Protein AF-D4DZ67-F1 (afdb_monomer)

Foldseek 3Di:
DDLVVQLVVLQVVCVVVPHNGNPDSVVCVVVVVVVHHSVRSVVDDPPVD

Structure (mmCIF, N/CA/C/O backbone):
data_AF-D4DZ67-F1
#
_entry.id   AF-D4DZ67-F1
#
loop_
_atom_s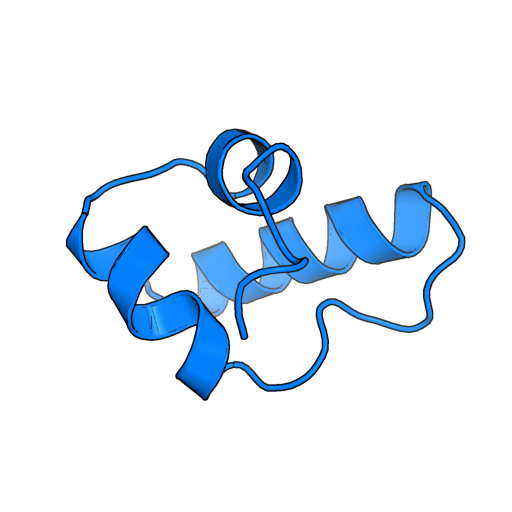ite.group_PDB
_atom_site.id
_atom_site.type_symbol
_atom_site.label_atom_id
_atom_site.label_alt_id
_atom_site.label_comp_id
_atom_site.label_asym_id
_atom_site.label_entity_id
_atom_site.label_seq_id
_atom_site.pdbx_PDB_ins_code
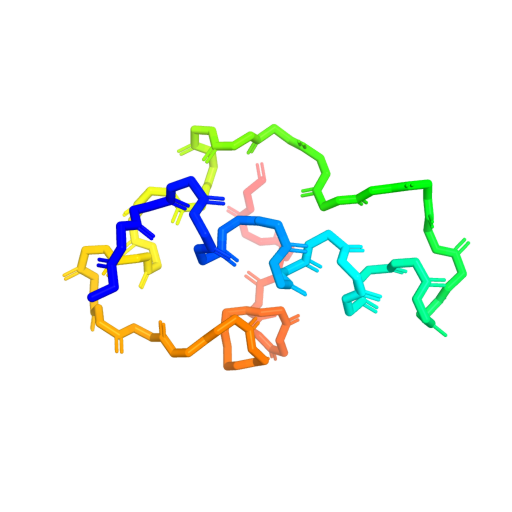_atom_site.Cartn_x
_atom_site.Cartn_y
_atom_site.Cartn_z
_atom_site.occupancy
_atom_site.B_iso_or_equiv
_atom_site.auth_seq_id
_atom_site.auth_comp_id
_atom_site.auth_asym_id
_atom_site.auth_atom_id
_atom_site.pdbx_PDB_model_num
ATOM 1 N N . MET A 1 1 ? -5.327 0.174 13.112 1.00 84.00 1 MET A N 1
ATOM 2 C CA . MET A 1 1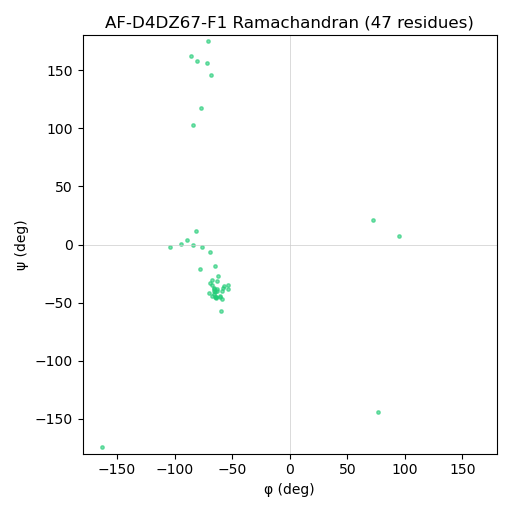 ? -4.414 0.813 12.143 1.00 84.00 1 MET A CA 1
ATOM 3 C C . MET A 1 1 ? -5.270 1.610 11.177 1.00 84.00 1 MET A C 1
ATOM 5 O O . MET A 1 1 ? -6.326 1.105 10.821 1.00 84.00 1 MET A O 1
ATOM 9 N N . THR A 1 2 ? -4.895 2.839 10.822 1.00 94.88 2 THR A N 1
A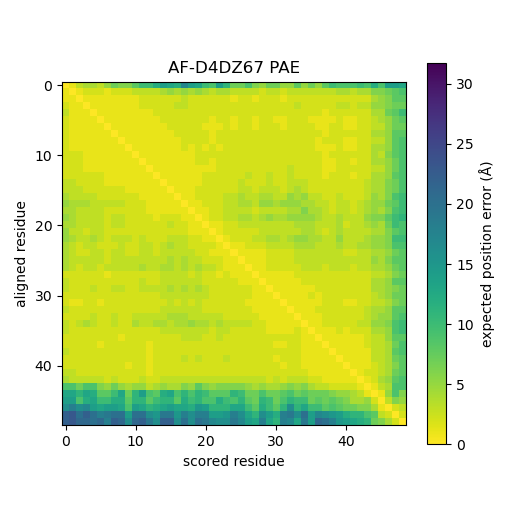TOM 10 C CA . THR A 1 2 ? -5.637 3.605 9.804 1.00 94.88 2 THR A CA 1
ATOM 11 C C . THR A 1 2 ? -5.223 3.157 8.401 1.00 94.88 2 THR A C 1
ATOM 13 O O . THR A 1 2 ? -4.127 2.618 8.235 1.00 94.88 2 THR A O 1
ATOM 16 N N . PHE A 1 3 ? -6.066 3.395 7.391 1.00 95.38 3 PHE A N 1
ATOM 17 C CA . PHE A 1 3 ? -5.691 3.149 5.994 1.00 95.38 3 PHE A CA 1
ATOM 18 C C . PHE A 1 3 ? -4.446 3.956 5.597 1.00 95.38 3 PHE A C 1
ATOM 20 O O . PHE A 1 3 ? -3.571 3.448 4.910 1.00 95.38 3 PHE A O 1
ATOM 27 N N . GLU A 1 4 ? -4.316 5.190 6.092 1.00 95.50 4 GLU A N 1
ATOM 28 C CA . GLU A 1 4 ? -3.164 6.044 5.799 1.00 95.50 4 GLU A CA 1
ATOM 29 C C . GLU A 1 4 ? -1.851 5.456 6.339 1.00 95.50 4 GLU A C 1
ATOM 31 O O . GLU A 1 4 ? -0.852 5.395 5.620 1.00 95.50 4 GLU A O 1
ATOM 36 N N . ASP A 1 5 ? -1.848 4.969 7.583 1.00 96.19 5 ASP A N 1
ATOM 37 C CA . ASP A 1 5 ? -0.674 4.308 8.165 1.00 96.19 5 ASP A CA 1
ATOM 38 C C . ASP A 1 5 ? -0.352 3.002 7.436 1.00 96.19 5 ASP A C 1
ATOM 40 O O . ASP A 1 5 ? 0.814 2.658 7.235 1.00 96.19 5 ASP A O 1
ATOM 44 N N . TRP A 1 6 ? -1.391 2.271 7.035 1.00 96.56 6 TRP A N 1
ATOM 45 C CA . TRP A 1 6 ? -1.266 1.023 6.294 1.00 96.56 6 TRP A CA 1
ATOM 46 C C . TRP A 1 6 ? -0.652 1.264 4.913 1.00 96.56 6 TRP A C 1
ATOM 48 O O . TRP A 1 6 ? 0.317 0.604 4.537 1.00 96.56 6 TRP A O 1
ATOM 58 N N . PHE A 1 7 ? -1.122 2.292 4.210 1.00 96.06 7 PHE A N 1
ATOM 59 C CA . PHE A 1 7 ? -0.629 2.672 2.893 1.00 96.06 7 PHE A CA 1
ATOM 60 C C . PHE A 1 7 ? 0.796 3.241 2.945 1.00 96.06 7 PHE A C 1
ATOM 62 O O . PHE A 1 7 ? 1.603 2.998 2.045 1.00 96.06 7 PHE A O 1
ATOM 69 N N . LYS A 1 8 ? 1.162 3.945 4.024 1.00 96.25 8 LYS A N 1
ATOM 70 C CA . LYS A 1 8 ? 2.553 4.360 4.277 1.00 96.25 8 LYS A CA 1
ATOM 71 C C . LYS A 1 8 ? 3.486 3.157 4.404 1.00 96.25 8 LYS A C 1
ATOM 73 O O . LYS A 1 8 ? 4.560 3.156 3.804 1.00 96.25 8 LYS A O 1
ATOM 78 N N . GLN A 1 9 ? 3.083 2.125 5.147 1.00 96.88 9 GLN A N 1
ATOM 79 C CA . GLN A 1 9 ? 3.872 0.893 5.262 1.00 96.88 9 GLN A CA 1
ATOM 80 C C . GLN A 1 9 ? 3.974 0.156 3.931 1.00 96.88 9 GLN A C 1
ATOM 82 O O . GLN A 1 9 ? 5.051 -0.300 3.556 1.00 96.88 9 GLN A O 1
ATOM 87 N N . LEU A 1 10 ? 2.878 0.098 3.186 1.00 95.12 10 LEU A N 1
ATOM 88 C CA . LEU A 1 10 ? 2.857 -0.484 1.856 1.00 95.12 10 LEU A CA 1
ATOM 89 C C . LEU A 1 10 ? 3.801 0.245 0.888 1.00 95.12 10 LEU A C 1
ATOM 91 O O . LEU A 1 10 ? 4.582 -0.382 0.178 1.00 95.12 10 LEU A O 1
ATOM 95 N N . THR A 1 11 ? 3.782 1.577 0.906 1.00 95.50 11 THR A N 1
ATOM 96 C CA . THR A 1 11 ? 4.704 2.409 0.126 1.00 95.50 11 THR A CA 1
ATOM 97 C C . THR A 1 11 ? 6.155 2.115 0.498 1.00 95.50 11 THR A C 1
ATOM 99 O O . THR A 1 11 ? 6.992 1.997 -0.391 1.00 95.50 11 THR A O 1
ATOM 102 N N . ALA A 1 12 ? 6.456 1.916 1.784 1.00 96.62 12 ALA A N 1
ATOM 103 C CA . ALA A 1 12 ? 7.796 1.526 2.216 1.00 96.62 12 ALA A CA 1
ATOM 104 C C . ALA A 1 12 ? 8.219 0.152 1.660 1.00 96.62 12 ALA A C 1
ATOM 106 O O . ALA A 1 12 ? 9.369 -0.009 1.249 1.00 96.62 12 ALA A O 1
ATOM 107 N N . ILE A 1 13 ? 7.299 -0.817 1.589 1.00 94.81 13 ILE A N 1
ATOM 108 C CA . ILE A 1 13 ? 7.543 -2.134 0.973 1.00 94.81 13 ILE A CA 1
ATOM 109 C C . ILE A 1 13 ? 7.822 -1.985 -0.526 1.00 94.81 13 ILE A C 1
ATOM 111 O O . ILE A 1 13 ? 8.792 -2.554 -1.032 1.00 94.81 13 ILE A O 1
ATOM 115 N N . ALA A 1 14 ? 7.022 -1.180 -1.227 1.00 93.50 14 ALA A N 1
ATOM 116 C CA . ALA A 1 14 ? 7.214 -0.886 -2.643 1.00 93.50 14 ALA A CA 1
ATOM 117 C C . ALA A 1 14 ? 8.595 -0.257 -2.905 1.00 93.50 14 ALA A C 1
ATOM 119 O O . ALA A 1 14 ? 9.342 -0.715 -3.773 1.00 93.50 14 ALA A O 1
ATOM 120 N N . THR A 1 15 ? 8.984 0.739 -2.101 1.00 95.56 15 THR A N 1
ATOM 121 C CA . THR A 1 15 ? 10.299 1.388 -2.196 1.00 95.56 15 THR A CA 1
ATOM 122 C C . THR A 1 15 ? 11.446 0.429 -1.902 1.00 95.56 15 THR A C 1
ATOM 124 O O . THR A 1 15 ? 12.448 0.442 -2.616 1.00 95.56 15 THR A O 1
ATOM 127 N N . ALA A 1 16 ? 11.300 -0.461 -0.917 1.00 95.25 16 ALA A N 1
ATOM 128 C CA . ALA A 1 16 ? 12.300 -1.491 -0.636 1.00 95.25 16 ALA A CA 1
ATOM 129 C C . ALA A 1 16 ? 12.499 -2.468 -1.811 1.00 95.25 16 ALA A C 1
ATOM 131 O O . ALA A 1 16 ? 13.589 -3.010 -1.982 1.00 95.25 16 ALA A O 1
ATOM 132 N N . LYS A 1 17 ? 11.470 -2.663 -2.646 1.00 90.25 17 LYS A N 1
ATOM 133 C CA . LYS A 1 17 ? 11.522 -3.480 -3.869 1.00 90.25 17 LYS A CA 1
ATOM 134 C C . LYS A 1 17 ? 11.950 -2.694 -5.119 1.00 90.25 17 LYS A C 1
ATOM 136 O O . LYS A 1 17 ? 12.002 -3.269 -6.202 1.00 90.25 17 LYS A O 1
ATOM 141 N N . GLY A 1 18 ? 12.300 -1.413 -4.976 1.00 93.25 18 GLY A N 1
ATOM 142 C CA . GLY A 1 18 ? 12.834 -0.569 -6.051 1.00 93.25 18 GLY A CA 1
ATOM 143 C C . GLY A 1 18 ? 11.799 0.281 -6.795 1.00 93.25 18 GLY A C 1
ATOM 144 O O . GLY A 1 18 ? 12.151 0.928 -7.780 1.00 93.25 18 GLY A O 1
ATOM 145 N N . PHE A 1 19 ? 10.544 0.312 -6.340 1.00 92.31 19 PHE A N 1
ATOM 146 C CA . PHE A 1 19 ? 9.506 1.182 -6.901 1.00 92.31 19 PHE A CA 1
ATOM 147 C C . PHE A 1 19 ? 9.532 2.579 -6.264 1.00 92.31 19 PHE A C 1
ATOM 149 O O . PHE A 1 19 ? 10.079 2.784 -5.183 1.00 92.31 19 PHE A O 1
ATOM 156 N N . LEU A 1 20 ? 8.910 3.565 -6.916 1.00 90.56 20 LEU A N 1
ATOM 157 C CA . LEU A 1 20 ? 8.810 4.918 -6.355 1.00 90.56 20 LEU A CA 1
ATOM 158 C C . LEU A 1 20 ? 7.861 4.954 -5.142 1.00 90.56 20 LEU 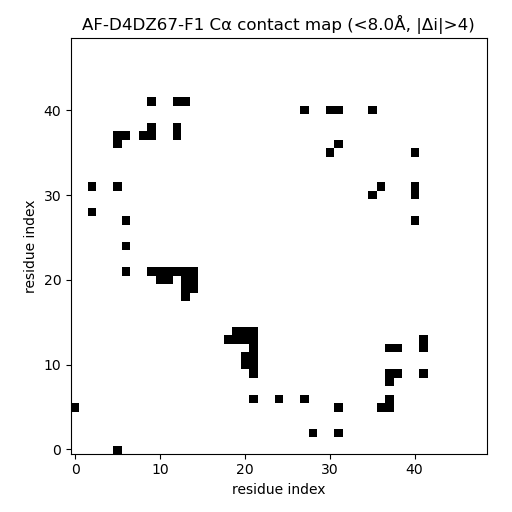A C 1
ATOM 160 O O . LEU A 1 20 ? 8.150 5.611 -4.146 1.00 90.56 20 LEU A O 1
ATOM 164 N N . ASN A 1 21 ? 6.727 4.255 -5.243 1.00 92.56 21 ASN A N 1
ATOM 165 C CA . ASN A 1 21 ? 5.699 4.124 -4.214 1.00 92.56 21 ASN A CA 1
ATOM 166 C C . ASN A 1 21 ? 4.776 2.930 -4.523 1.00 92.56 21 ASN A C 1
ATOM 168 O O . ASN A 1 21 ? 5.009 2.199 -5.486 1.00 92.56 21 ASN A O 1
ATOM 172 N N . ALA A 1 22 ? 3.720 2.754 -3.725 1.00 89.06 22 ALA A N 1
ATOM 173 C CA . ALA A 1 22 ? 2.711 1.720 -3.943 1.00 89.06 22 ALA A CA 1
ATOM 174 C C . ALA A 1 22 ? 1.633 2.080 -4.994 1.00 89.06 22 ALA A C 1
ATOM 176 O O . ALA A 1 22 ? 0.631 1.388 -5.106 1.00 89.06 22 ALA A O 1
ATOM 177 N N . GLY A 1 23 ? 1.803 3.144 -5.781 1.00 90.44 23 GLY A N 1
ATOM 178 C CA . GLY A 1 23 ? 0.818 3.559 -6.784 1.00 90.44 23 GLY A CA 1
ATOM 179 C C . GLY A 1 23 ? -0.399 4.276 -6.191 1.00 90.44 23 GLY A C 1
ATOM 180 O O . GLY A 1 23 ? -0.266 5.067 -5.258 1.00 90.44 23 GLY A O 1
ATOM 181 N N . ASP A 1 24 ? -1.575 4.049 -6.783 1.00 90.44 24 ASP A N 1
ATOM 182 C CA . ASP A 1 24 ? -2.828 4.718 -6.409 1.00 90.44 24 ASP A CA 1
ATOM 183 C C . ASP A 1 24 ? -3.417 4.113 -5.123 1.00 90.44 24 ASP A C 1
ATOM 185 O O . ASP A 1 24 ? -3.809 2.949 -5.157 1.00 90.44 24 ASP A O 1
ATOM 189 N N . PRO A 1 25 ? -3.552 4.875 -4.019 1.00 90.81 25 PRO A N 1
ATOM 190 C CA . PRO A 1 25 ? -4.137 4.386 -2.772 1.00 90.81 25 PRO A CA 1
ATOM 191 C C . PRO A 1 25 ? -5.523 3.750 -2.935 1.00 90.81 25 PRO A C 1
ATOM 193 O O . PRO A 1 25 ? -5.824 2.781 -2.246 1.00 90.81 25 PRO A O 1
ATOM 196 N N . VAL A 1 26 ? -6.368 4.244 -3.846 1.00 90.12 26 VAL A N 1
ATOM 197 C CA . VAL A 1 26 ? -7.741 3.730 -4.013 1.00 90.12 26 VAL A CA 1
ATOM 198 C C . VAL A 1 26 ? -7.742 2.263 -4.449 1.00 90.12 26 VAL A C 1
ATOM 200 O O . VAL A 1 26 ? -8.617 1.500 -4.048 1.00 90.12 26 VAL A O 1
ATOM 203 N N . ARG A 1 27 ? -6.721 1.838 -5.204 1.00 88.81 27 ARG A N 1
ATOM 204 C CA . ARG A 1 27 ? -6.545 0.442 -5.634 1.00 88.81 27 ARG A CA 1
ATOM 205 C C . ARG A 1 27 ? -6.293 -0.521 -4.475 1.00 88.81 27 ARG A C 1
ATOM 207 O O . ARG A 1 27 ? -6.483 -1.706 -4.670 1.00 88.81 27 ARG A O 1
ATOM 214 N N . TRP A 1 28 ? -5.885 -0.013 -3.312 1.00 91.56 28 TRP A N 1
ATOM 215 C CA . TRP A 1 28 ? -5.512 -0.808 -2.137 1.00 91.56 28 TRP A CA 1
ATOM 216 C C . TRP A 1 28 ? -6.563 -0.827 -1.034 1.00 91.56 28 TRP A C 1
ATOM 218 O O . TRP A 1 28 ? -6.366 -1.404 0.041 1.00 91.56 28 TRP A O 1
ATOM 228 N N . GLN A 1 29 ? -7.652 -0.098 -1.255 1.00 92.19 29 GLN A N 1
ATOM 229 C CA . GLN A 1 29 ? -8.707 0.067 -0.271 1.00 92.19 29 GLN A CA 1
ATOM 230 C C . GLN A 1 29 ? -9.432 -1.263 -0.040 1.00 92.19 29 GLN A C 1
ATOM 232 O O . GLN A 1 29 ? -9.761 -1.593 1.094 1.00 92.19 29 GLN A O 1
ATOM 237 N N . GLU A 1 30 ? -9.573 -2.074 -1.091 1.00 91.94 30 GLU A N 1
ATOM 238 C CA . GLU A 1 30 ? -10.165 -3.408 -1.012 1.00 91.94 30 GLU A CA 1
ATOM 239 C C . GLU A 1 30 ? -9.310 -4.369 -0.165 1.00 91.94 30 GLU A C 1
ATOM 241 O O . GLU A 1 30 ? -9.833 -5.111 0.665 1.00 91.94 30 GLU A O 1
ATOM 246 N N . GLU A 1 31 ? -7.989 -4.349 -0.325 1.00 93.62 31 GLU A N 1
ATOM 247 C CA . GLU A 1 31 ? -7.030 -5.163 0.427 1.00 93.62 31 GLU A CA 1
ATOM 248 C C . GLU A 1 31 ? -7.014 -4.770 1.904 1.00 93.62 31 GLU A C 1
ATOM 250 O O . GLU A 1 31 ? -6.965 -5.636 2.784 1.00 93.62 31 GLU A O 1
ATOM 255 N N . PHE A 1 32 ? -7.093 -3.466 2.176 1.00 94.31 32 PHE A N 1
ATOM 256 C CA . PHE A 1 32 ? -7.222 -2.947 3.530 1.00 94.31 32 PHE A CA 1
ATOM 257 C C . PHE A 1 32 ? -8.537 -3.386 4.183 1.00 94.31 32 PHE A C 1
ATOM 259 O O . PHE A 1 32 ? -8.519 -3.875 5.314 1.00 94.31 32 PHE A O 1
ATOM 266 N N . ASP A 1 33 ? -9.659 -3.283 3.468 1.00 93.88 33 ASP A N 1
ATOM 267 C CA . ASP A 1 33 ? -10.981 -3.687 3.960 1.00 93.88 33 ASP A CA 1
ATOM 268 C C . ASP A 1 33 ? -11.087 -5.209 4.159 1.00 93.88 33 ASP A C 1
ATOM 270 O O . ASP A 1 33 ? -11.755 -5.677 5.084 1.00 93.88 33 ASP A O 1
ATOM 274 N N . LYS A 1 34 ? -10.357 -5.999 3.359 1.00 93.06 34 LYS A N 1
ATOM 275 C CA . LYS A 1 34 ? -10.157 -7.447 3.563 1.00 93.06 34 LYS A CA 1
ATOM 276 C C . LYS A 1 34 ? -9.291 -7.773 4.787 1.00 93.06 34 LYS A C 1
ATOM 278 O O . LYS A 1 34 ? -9.145 -8.945 5.134 1.00 93.06 34 LYS A O 1
ATOM 283 N N . GLY A 1 35 ? -8.712 -6.768 5.444 1.00 9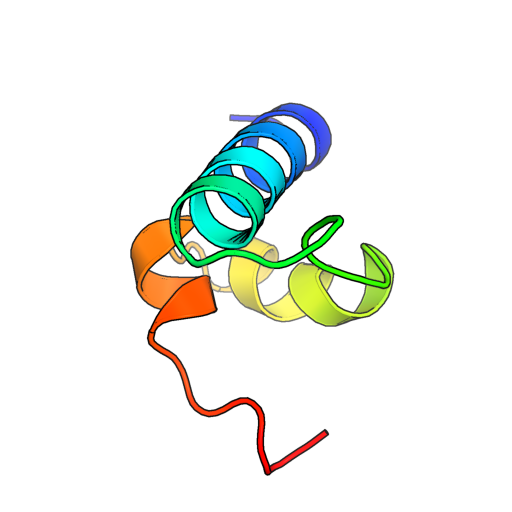4.06 35 GLY A N 1
ATOM 284 C CA . GLY A 1 35 ? -7.859 -6.932 6.618 1.00 94.06 35 GLY A CA 1
ATOM 285 C C . GLY A 1 35 ? -6.483 -7.518 6.300 1.00 94.06 35 GLY A C 1
ATOM 286 O O . GLY A 1 35 ? -5.844 -8.079 7.193 1.00 94.06 35 GLY A O 1
ATOM 287 N N . LEU A 1 36 ? -6.022 -7.416 5.049 1.00 94.62 36 LEU A N 1
ATOM 288 C CA . LEU A 1 36 ? -4.685 -7.866 4.673 1.00 94.62 36 LEU A CA 1
ATOM 289 C C . LEU A 1 36 ? -3.629 -6.961 5.307 1.00 94.62 36 LEU A C 1
ATOM 291 O O . LEU A 1 36 ? -3.804 -5.751 5.444 1.00 94.62 36 LEU A O 1
ATOM 295 N N . THR A 1 37 ? -2.487 -7.535 5.675 1.00 95.19 37 THR A N 1
ATOM 296 C CA . THR A 1 37 ? -1.313 -6.722 6.017 1.00 95.19 37 THR A CA 1
ATOM 297 C C . THR A 1 37 ? -0.725 -6.082 4.752 1.00 95.19 37 THR A C 1
ATOM 299 O O . THR A 1 37 ? -0.891 -6.640 3.667 1.00 95.19 37 THR A O 1
ATOM 302 N N . PRO A 1 38 ? 0.018 -4.963 4.856 1.00 95.00 38 PRO A N 1
ATOM 303 C CA . PRO A 1 38 ? 0.660 -4.339 3.696 1.00 95.00 38 PRO A CA 1
ATOM 304 C C . PRO A 1 38 ? 1.531 -5.314 2.891 1.00 95.00 38 PRO A C 1
ATOM 306 O O . PRO A 1 38 ? 1.522 -5.293 1.667 1.00 95.00 38 PRO A O 1
ATOM 309 N N . GLN A 1 39 ? 2.238 -6.222 3.572 1.00 94.12 39 GLN A N 1
ATOM 310 C CA . GLN A 1 39 ? 3.057 -7.245 2.919 1.00 94.12 39 GLN A CA 1
ATOM 311 C C . GLN A 1 39 ? 2.204 -8.267 2.161 1.00 94.12 39 GLN A C 1
ATOM 313 O O . GLN A 1 39 ? 2.518 -8.581 1.022 1.00 94.12 39 GLN A O 1
ATOM 318 N N . GLN A 1 40 ? 1.109 -8.752 2.758 1.00 94.44 40 GLN A N 1
ATOM 319 C CA . GLN A 1 40 ? 0.195 -9.686 2.090 1.00 94.44 40 GLN A CA 1
ATOM 320 C C . GLN A 1 40 ? -0.525 -9.054 0.908 1.00 94.44 40 GLN A C 1
ATOM 322 O O . GLN A 1 40 ? -0.724 -9.731 -0.092 1.00 94.44 40 GLN A O 1
ATOM 327 N N . ALA A 1 41 ? -0.916 -7.784 1.033 1.00 93.25 41 ALA A N 1
ATOM 328 C CA . ALA A 1 41 ? -1.456 -7.039 -0.086 1.00 93.25 41 ALA A CA 1
ATOM 329 C C . ALA A 1 41 ? -0.404 -6.999 -1.190 1.00 93.25 41 ALA A C 1
ATOM 331 O O . ALA A 1 41 ? -0.655 -7.556 -2.246 1.00 93.25 41 ALA A O 1
ATOM 332 N N . TRP A 1 42 ? 0.801 -6.479 -0.912 1.00 91.88 42 TRP A N 1
ATOM 333 C CA . TRP A 1 42 ? 1.888 -6.367 -1.892 1.00 91.88 42 TRP A CA 1
ATOM 334 C C . TRP A 1 42 ? 2.305 -7.697 -2.540 1.00 91.88 42 TRP A C 1
ATOM 336 O O . TRP A 1 42 ? 2.684 -7.720 -3.705 1.00 91.88 42 TRP A O 1
ATOM 346 N N . ASP A 1 43 ? 2.288 -8.807 -1.812 1.00 91.38 43 ASP A N 1
ATOM 347 C CA . ASP A 1 43 ? 2.619 -10.120 -2.380 1.00 91.38 43 ASP A CA 1
ATOM 348 C C . ASP A 1 43 ? 1.410 -10.792 -3.072 1.00 91.38 43 ASP A C 1
ATOM 350 O O . ASP A 1 43 ? 1.538 -11.901 -3.591 1.00 91.38 43 ASP A O 1
ATOM 354 N N . GLY A 1 44 ? 0.247 -10.131 -3.074 1.00 85.38 44 GLY A N 1
ATOM 355 C CA . GLY A 1 44 ? -0.945 -10.512 -3.821 1.00 85.38 44 GLY A CA 1
ATOM 356 C C . GLY A 1 44 ? -0.801 -10.314 -5.331 1.00 85.38 44 GLY A C 1
ATOM 357 O O . GLY A 1 44 ? 0.208 -9.822 -5.835 1.00 85.38 44 GLY A O 1
ATOM 358 N N . ASP A 1 45 ? -1.824 -10.744 -6.064 1.00 70.25 45 ASP A N 1
ATOM 359 C CA . ASP A 1 45 ? -1.808 -10.759 -7.524 1.00 70.25 45 ASP A CA 1
ATOM 360 C C . ASP A 1 45 ? -2.209 -9.387 -8.098 1.00 70.25 45 ASP A C 1
ATOM 362 O O . ASP A 1 45 ? -3.384 -9.016 -8.094 1.00 70.25 45 ASP A O 1
ATOM 366 N N . TRP A 1 46 ? -1.212 -8.622 -8.553 1.00 68.81 46 TRP A N 1
ATOM 367 C CA . TRP A 1 46 ? -1.362 -7.284 -9.149 1.00 68.81 46 TRP A CA 1
ATOM 368 C C . TRP A 1 46 ? -1.840 -7.309 -10.596 1.00 68.81 46 TRP A C 1
ATOM 370 O O . TRP A 1 46 ? -2.351 -6.303 -11.079 1.00 68.81 46 TRP A O 1
ATOM 380 N N . ASP A 1 47 ? -1.668 -8.437 -11.290 1.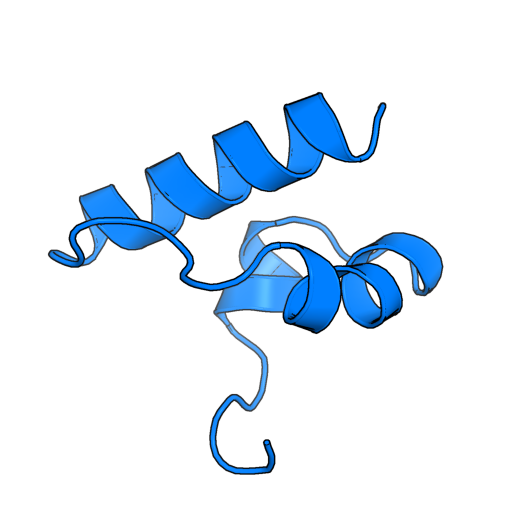00 59.81 47 ASP A N 1
ATOM 381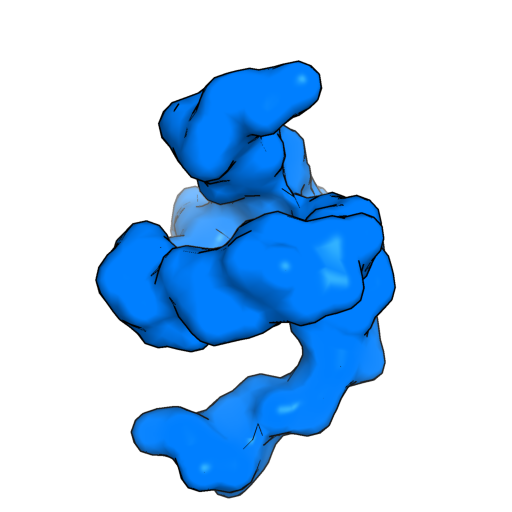 C CA . ASP A 1 47 ? -1.885 -8.544 -12.738 1.00 59.81 47 ASP A CA 1
ATOM 382 C C . ASP A 1 47 ? -3.376 -8.589 -13.128 1.00 59.81 47 ASP A C 1
ATOM 384 O O . ASP A 1 47 ? -3.717 -8.618 -14.312 1.00 59.81 47 ASP A O 1
ATOM 388 N N . LEU A 1 48 ? -4.286 -8.571 -12.150 1.00 52.31 48 LEU A N 1
ATOM 389 C CA . LEU A 1 48 ? -5.736 -8.583 -12.366 1.00 52.31 48 LEU A CA 1
ATOM 390 C C . LEU A 1 48 ? -6.388 -7.184 -12.376 1.00 52.31 48 LEU A C 1
ATOM 392 O O . LEU A 1 48 ? -7.603 -7.103 -12.576 1.00 52.31 48 LEU A O 1
ATOM 396 N N . TYR A 1 49 ? -5.619 -6.099 -12.205 1.00 47.47 49 TYR A N 1
ATOM 397 C CA . TYR A 1 49 ? -6.124 -4.721 -12.078 1.00 47.47 49 TYR A CA 1
ATOM 398 C C . TYR A 1 49 ? -5.387 -3.702 -12.954 1.00 47.47 49 TYR A C 1
ATOM 400 O O . TYR A 1 49 ? -6.046 -2.762 -13.472 1.00 47.47 49 TYR A O 1
#

Solvent-accessible surface area (backb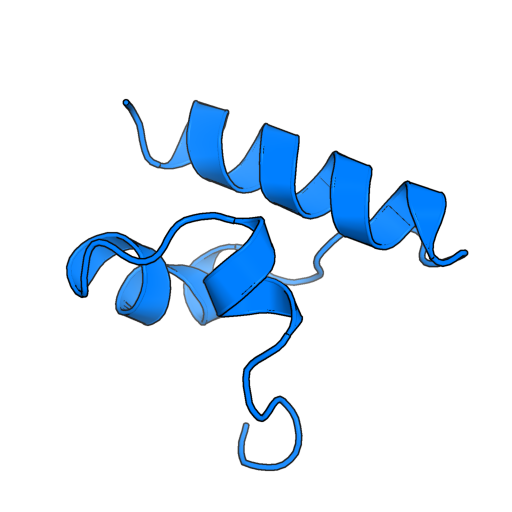one atoms only — not comparable to full-atom values): 3031 Å² total; per-residue (Å²): 133,53,70,69,62,44,51,53,51,27,22,51,53,29,37,77,74,71,41,93,46,64,74,64,68,76,79,46,48,62,41,51,76,71,64,47,52,46,66,58,44,70,73,43,84,69,91,83,117

pLDDT: mean 89.7, std 10.83, range [47.47, 96.88]

Organism: NCBI:txid667129

Sequence (49 aa):
MTFEDWFKQLTAIATAKGFLNAGDPVRWQEEFDKGLTPQQAWDGDWDLY

Radius of gyration: 9.79 Å; Cα contacts (8 Å, |Δi|>4): 37; chains: 1; bounding box: 24×17×25 Å

Nearest PDB structures (foldseek):
  5xbo-assembly1_B  TM=5.661E-01  e=4.867E+00  Homo sapiens

Mean predicted aligned error: 3.58 Å

Secondary structure (DSSP, 8-state):
--HHHHHHHHHHHHHHTT-SS---GGGGHHHHHTT--HHHHHTS-GGG-